Protein AF-A0A9D7PB59-F1 (afdb_monomer_lite)

pLDDT: mean 86.78, std 11.86, range [33.84, 97.38]

Secondary structure (DSSP, 8-state):
-EEEEEE-TTS-HHHHHHHHHHHHHT-TTEEEEEEEEE-SSSSPPEEEEEEEESS---HHHHHHHHTS--EEEE--STTHHHHHHHHTTT-SHHHHHTTPPPPPGGG-EEPPP----

Sequence (117 aa):
MFKFSIPLGSLNPAAALQQLRSNLDDIKTVADFVAVPHVRDAAEAHLQGALRCSTPLTLIEAGHRLGFDAEVKLLTGRGAFEAFANYLTHSDPVEQAKGKALYDRSGVHRLAPAHLG

Foldseek 3Di:
DKKKKFQQVPNDQVVLVVVQCVLQVPDQQWQKKKWFFDPPFPDGTIITIDTDTPDDDDQVVVCVSSVGDMDMDDQDDDCSRVVVLVCNQLPDVVSVVVVGDGHDPVRIDMDDGPPPD

Structure (mmCIF, N/CA/C/O backbone):
data_AF-A0A9D7PB59-F1
#
_entry.id   AF-A0A9D7PB59-F1
#
loop_
_atom_site.group_PDB
_atom_site.id
_atom_site.type_symbol
_atom_site.label_atom_id
_atom_site.label_alt_id
_atom_site.label_comp_id
_atom_site.label_asym_id
_atom_site.label_entity_id
_atom_site.label_seq_id
_atom_site.pdbx_PDB_ins_code
_atom_site.Cartn_x
_atom_site.Cartn_y
_atom_site.Cartn_z
_atom_site.occupancy
_atom_site.B_iso_or_equiv
_atom_site.auth_seq_id
_atom_site.auth_comp_id
_atom_site.auth_asym_id
_atom_site.auth_atom_id
_atom_site.pdbx_PDB_model_num
ATOM 1 N N . MET A 1 1 ? -11.053 -0.874 4.510 1.00 93.62 1 MET A N 1
ATOM 2 C CA . MET A 1 1 ? -9.842 -1.287 3.768 1.00 93.62 1 MET A CA 1
ATOM 3 C C . MET A 1 1 ? -9.376 -0.093 2.969 1.00 93.62 1 MET A C 1
ATOM 5 O O . MET A 1 1 ? -10.207 0.715 2.558 1.00 93.62 1 MET A O 1
ATOM 9 N N . PHE A 1 2 ? -8.075 0.015 2.765 1.00 96.62 2 PHE A N 1
ATOM 10 C CA . PHE A 1 2 ? -7.452 1.149 2.103 1.00 96.62 2 PHE A CA 1
ATOM 11 C C . PHE A 1 2 ? -6.500 0.646 1.032 1.00 96.62 2 PHE A C 1
ATOM 13 O O . PHE A 1 2 ? -5.918 -0.424 1.187 1.00 96.62 2 PHE A O 1
ATOM 20 N N . LYS A 1 3 ? -6.340 1.417 -0.035 1.00 97.25 3 LYS A N 1
ATOM 21 C CA . LYS A 1 3 ? -5.183 1.318 -0.922 1.00 97.25 3 LYS A CA 1
ATOM 22 C C . LYS A 1 3 ? -4.281 2.514 -0.662 1.00 97.25 3 LYS A C 1
ATOM 24 O O . LYS A 1 3 ? -4.789 3.584 -0.315 1.00 97.25 3 LYS A O 1
ATOM 29 N N . PHE A 1 4 ? -2.983 2.327 -0.828 1.00 97.19 4 PHE A N 1
ATOM 30 C CA . PHE A 1 4 ? -2.002 3.372 -0.605 1.00 97.19 4 PHE A CA 1
ATOM 31 C C . PHE A 1 4 ? -0.920 3.372 -1.680 1.00 97.19 4 PHE A C 1
ATOM 33 O O . PHE A 1 4 ? -0.599 2.315 -2.224 1.00 97.19 4 PHE A O 1
ATOM 40 N N . SER A 1 5 ? -0.360 4.557 -1.918 1.00 96.88 5 SER A N 1
ATOM 41 C CA . SER A 1 5 ? 0.850 4.781 -2.706 1.00 96.88 5 SER A CA 1
ATOM 42 C C . SER A 1 5 ? 1.839 5.593 -1.872 1.00 96.88 5 SER A C 1
ATOM 44 O O . SER A 1 5 ? 1.490 6.669 -1.384 1.00 96.88 5 SER A O 1
ATOM 46 N N . ILE A 1 6 ? 3.049 5.066 -1.683 1.00 96.19 6 ILE A N 1
ATOM 47 C CA . ILE A 1 6 ? 4.136 5.730 -0.952 1.00 96.19 6 ILE A CA 1
ATOM 48 C C . ILE A 1 6 ? 5.223 6.099 -1.964 1.00 96.19 6 ILE A C 1
ATOM 50 O O . ILE A 1 6 ? 5.878 5.184 -2.476 1.00 96.19 6 ILE A O 1
ATOM 54 N N . PRO A 1 7 ? 5.445 7.390 -2.262 1.00 95.75 7 PRO A N 1
ATOM 55 C CA . PRO A 1 7 ? 6.562 7.814 -3.098 1.00 95.75 7 PRO A CA 1
ATOM 56 C C . PRO A 1 7 ? 7.888 7.367 -2.475 1.00 95.75 7 PRO A C 1
ATOM 58 O O . PRO A 1 7 ? 8.136 7.602 -1.293 1.00 95.75 7 PRO A O 1
ATOM 61 N N . LEU A 1 8 ? 8.751 6.715 -3.256 1.00 94.12 8 LEU A N 1
ATOM 62 C CA . LEU A 1 8 ? 10.050 6.261 -2.752 1.00 94.12 8 LEU A CA 1
ATOM 63 C C . LEU A 1 8 ? 11.094 7.379 -2.772 1.00 94.12 8 LEU A C 1
ATOM 65 O O . LEU A 1 8 ? 11.964 7.412 -1.906 1.00 94.12 8 LEU A O 1
ATOM 69 N N . GLY A 1 9 ? 11.033 8.295 -3.742 1.00 90.00 9 GLY A N 1
ATOM 70 C CA . GLY A 1 9 ? 12.083 9.297 -3.932 1.00 90.00 9 GLY A CA 1
ATOM 71 C C . GLY A 1 9 ? 13.456 8.627 -4.078 1.00 90.00 9 GLY A C 1
ATOM 72 O O . GLY A 1 9 ? 13.674 7.849 -5.003 1.00 90.00 9 GLY A O 1
ATOM 73 N N . SER A 1 10 ? 14.374 8.902 -3.146 1.00 87.62 10 SER A N 1
ATOM 74 C CA . SER A 1 10 ? 15.706 8.279 -3.084 1.00 87.62 10 SER A CA 1
ATOM 75 C C . SER A 1 10 ? 15.781 7.016 -2.213 1.00 87.62 10 SER A C 1
ATOM 77 O O . SER A 1 10 ? 16.853 6.417 -2.097 1.00 87.62 10 SER A O 1
ATOM 79 N N . LEU A 1 11 ? 14.678 6.606 -1.577 1.00 90.19 11 LEU A N 1
ATOM 80 C CA . LEU A 1 11 ? 14.655 5.439 -0.700 1.00 90.19 11 LEU A CA 1
ATOM 81 C C . LEU A 1 11 ? 14.885 4.154 -1.490 1.00 90.19 11 LEU A C 1
ATOM 83 O O . LEU A 1 11 ? 14.297 3.919 -2.547 1.00 90.19 11 LEU A O 1
ATOM 87 N N . ASN A 1 12 ? 15.701 3.267 -0.920 1.00 92.75 12 ASN A N 1
ATOM 88 C CA . ASN A 1 12 ? 15.841 1.923 -1.453 1.00 92.75 12 ASN A CA 1
ATOM 89 C C . ASN A 1 12 ? 14.493 1.173 -1.325 1.00 92.75 12 ASN A C 1
ATOM 91 O O . ASN A 1 12 ? 13.958 1.096 -0.214 1.00 92.75 12 ASN A O 1
ATOM 95 N N . PRO A 1 13 ? 13.965 0.571 -2.409 1.00 92.19 13 PRO A N 1
ATOM 96 C CA . PRO A 1 13 ? 12.650 -0.070 -2.391 1.00 92.19 13 PRO A CA 1
ATOM 97 C C . PRO A 1 13 ? 12.505 -1.187 -1.348 1.00 92.19 13 PRO A C 1
ATOM 99 O O . PRO A 1 13 ? 11.471 -1.292 -0.692 1.00 92.19 13 PRO A O 1
ATOM 102 N N . ALA A 1 14 ? 13.545 -2.006 -1.164 1.00 90.69 14 ALA A N 1
ATOM 103 C CA . ALA A 1 14 ? 13.529 -3.096 -0.193 1.00 90.69 14 ALA A CA 1
ATOM 104 C C . ALA A 1 14 ? 13.568 -2.566 1.248 1.00 90.69 14 ALA A C 1
ATOM 106 O O . ALA A 1 14 ? 12.851 -3.075 2.107 1.00 90.69 14 ALA A O 1
ATOM 107 N N . ALA A 1 15 ? 14.349 -1.511 1.501 1.00 92.19 15 ALA A N 1
ATOM 108 C CA . ALA A 1 15 ? 14.407 -0.869 2.812 1.00 92.19 15 ALA A CA 1
ATOM 109 C C . ALA A 1 15 ? 13.071 -0.207 3.185 1.00 92.19 15 ALA A C 1
ATOM 111 O O . ALA A 1 15 ? 12.578 -0.407 4.293 1.00 92.19 15 ALA A O 1
ATOM 112 N N . ALA A 1 16 ? 12.447 0.517 2.249 1.00 93.25 16 ALA A N 1
ATOM 113 C CA . ALA A 1 16 ? 11.141 1.139 2.467 1.00 93.25 16 ALA A CA 1
ATOM 114 C C . ALA A 1 16 ? 10.060 0.093 2.774 1.00 93.25 16 ALA A C 1
ATOM 116 O O . ALA A 1 16 ? 9.258 0.260 3.689 1.00 93.25 16 ALA A O 1
ATOM 117 N N . LEU A 1 17 ? 10.074 -1.027 2.051 1.00 92.44 17 LEU A N 1
ATOM 118 C CA . LEU A 1 17 ? 9.160 -2.137 2.281 1.00 92.44 17 LEU A CA 1
ATOM 119 C C . LEU A 1 17 ? 9.399 -2.826 3.635 1.00 92.44 17 LEU A C 1
ATOM 121 O O . LEU A 1 17 ? 8.442 -3.169 4.331 1.00 92.44 17 LEU A O 1
ATOM 125 N N . GLN A 1 18 ? 10.660 -3.013 4.030 1.00 91.12 18 GLN A N 1
ATOM 126 C CA . GLN A 1 18 ? 11.007 -3.560 5.341 1.00 91.12 18 GLN A CA 1
ATOM 127 C C . GLN A 1 18 ? 10.553 -2.631 6.473 1.00 91.12 18 GLN A C 1
ATOM 129 O O . GLN A 1 18 ? 9.991 -3.103 7.461 1.00 91.12 18 GLN A O 1
ATOM 134 N N . GLN A 1 19 ? 10.742 -1.322 6.317 1.00 92.50 19 GLN A N 1
ATOM 135 C CA . GLN A 1 19 ? 10.264 -0.325 7.268 1.00 92.50 19 GLN A CA 1
ATOM 136 C C . GLN A 1 19 ? 8.733 -0.309 7.340 1.00 92.50 19 GLN A C 1
ATOM 138 O O . GLN A 1 19 ? 8.189 -0.334 8.439 1.00 92.50 19 GLN A O 1
ATOM 143 N N . LEU A 1 20 ? 8.032 -0.354 6.201 1.00 93.19 20 LEU A N 1
ATOM 144 C CA . LEU A 1 20 ? 6.572 -0.473 6.171 1.00 93.19 20 LEU A CA 1
ATOM 145 C C . LEU A 1 20 ? 6.102 -1.707 6.945 1.00 93.19 20 LEU A C 1
ATOM 147 O O . LEU A 1 20 ? 5.194 -1.612 7.765 1.00 93.19 20 LEU A O 1
ATOM 151 N N . ARG A 1 21 ? 6.745 -2.858 6.726 1.00 90.88 21 ARG A N 1
ATOM 152 C CA . ARG A 1 21 ? 6.431 -4.075 7.475 1.00 90.88 21 ARG A CA 1
ATOM 153 C C . ARG A 1 21 ? 6.633 -3.874 8.975 1.00 90.88 21 ARG A C 1
ATOM 155 O O . ARG A 1 21 ? 5.732 -4.197 9.736 1.00 90.88 21 ARG A O 1
ATOM 162 N N . SER A 1 22 ? 7.773 -3.317 9.378 1.00 89.44 22 SER A N 1
ATOM 163 C CA . SER A 1 22 ? 8.078 -3.052 10.788 1.00 89.44 22 SER A CA 1
ATOM 164 C C . SER A 1 22 ? 7.078 -2.092 11.432 1.00 89.44 22 SER A C 1
ATOM 166 O O . SER A 1 22 ? 6.704 -2.299 12.580 1.00 89.44 22 SER A O 1
ATOM 168 N N . ASN A 1 23 ? 6.624 -1.066 10.708 1.00 90.25 23 ASN A N 1
ATOM 169 C CA . ASN A 1 23 ? 5.629 -0.120 11.210 1.00 90.25 23 ASN A CA 1
ATOM 170 C C . ASN A 1 23 ? 4.287 -0.811 11.482 1.00 90.25 23 ASN A C 1
ATOM 172 O O . ASN A 1 23 ? 3.586 -0.428 12.413 1.00 90.25 23 ASN A O 1
ATOM 176 N N . LEU A 1 24 ? 3.928 -1.812 10.672 1.00 89.69 24 LEU A N 1
ATOM 177 C CA . LEU A 1 24 ? 2.627 -2.478 10.717 1.00 89.69 24 LEU A CA 1
ATOM 178 C C . LEU A 1 24 ? 2.582 -3.718 11.626 1.00 89.69 24 LEU A C 1
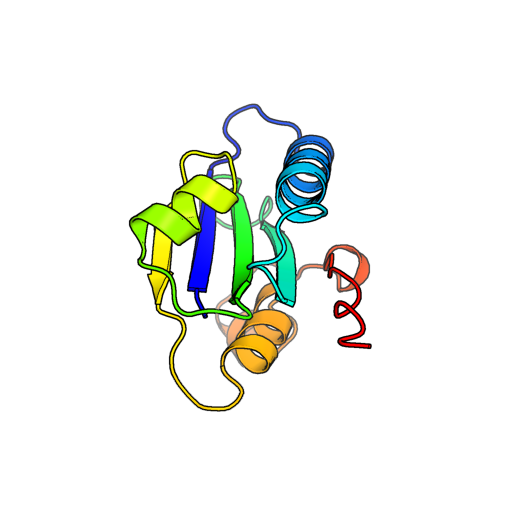ATOM 180 O O . LEU A 1 24 ? 1.488 -4.067 12.064 1.00 89.69 24 LEU A O 1
ATOM 184 N N . ASP A 1 25 ? 3.721 -4.354 11.925 1.00 80.19 25 ASP A N 1
ATOM 185 C CA . ASP A 1 25 ? 3.802 -5.651 12.631 1.00 80.19 25 ASP A CA 1
ATOM 186 C C . ASP A 1 25 ? 3.171 -5.612 14.039 1.00 80.19 25 ASP A C 1
ATOM 188 O O . ASP A 1 25 ? 2.451 -6.529 14.429 1.00 80.19 25 ASP A O 1
ATOM 192 N N . ASP A 1 26 ? 3.344 -4.503 14.768 1.00 74.06 26 ASP A N 1
ATOM 193 C CA . ASP A 1 26 ? 2.833 -4.340 16.140 1.00 74.06 26 ASP A CA 1
ATOM 194 C C . ASP A 1 26 ? 1.469 -3.628 16.218 1.00 74.06 26 ASP A C 1
ATOM 196 O O . ASP A 1 26 ? 0.898 -3.414 17.299 1.00 74.06 26 ASP A O 1
ATOM 200 N N . ILE A 1 27 ? 0.899 -3.233 15.076 1.00 79.44 27 ILE A N 1
ATOM 201 C CA . ILE A 1 27 ? -0.357 -2.486 15.054 1.00 79.44 27 ILE A CA 1
ATOM 202 C C . ILE A 1 27 ? -1.545 -3.452 15.087 1.00 79.44 27 ILE A C 1
ATOM 204 O O . ILE A 1 27 ? -2.031 -3.916 14.060 1.00 79.44 27 ILE A O 1
ATOM 208 N N . LYS A 1 28 ? -2.129 -3.636 16.277 1.00 77.06 28 LYS A N 1
ATOM 209 C CA . LYS A 1 28 ? -3.330 -4.477 16.496 1.00 77.06 28 LYS A CA 1
ATOM 210 C C . LYS A 1 28 ? -4.542 -4.126 15.617 1.00 77.06 28 LYS A C 1
ATOM 212 O O . LYS A 1 28 ? -5.433 -4.953 15.426 1.00 77.06 28 LYS A O 1
ATOM 217 N N . THR A 1 29 ? -4.612 -2.893 15.107 1.00 82.44 29 THR A N 1
ATOM 218 C CA . THR A 1 29 ? -5.704 -2.438 14.230 1.00 82.44 29 THR A CA 1
ATOM 219 C C . THR A 1 29 ? -5.521 -2.859 12.771 1.00 82.44 29 THR A C 1
ATOM 221 O O . THR A 1 29 ? -6.437 -2.676 11.973 1.00 82.44 29 THR A O 1
ATOM 224 N N . VAL A 1 30 ? -4.357 -3.392 12.393 1.00 86.00 30 VAL A N 1
ATOM 225 C CA . VAL A 1 30 ? -4.055 -3.881 11.045 1.00 86.00 30 VAL A CA 1
ATOM 226 C C . VAL A 1 30 ? -4.196 -5.397 11.05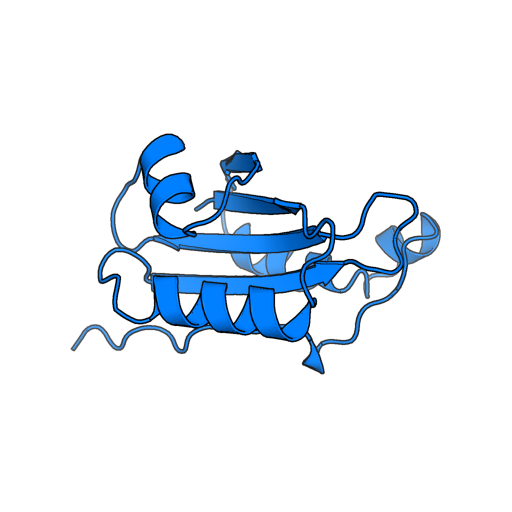5 1.00 86.00 30 VAL A C 1
ATOM 228 O O . VAL A 1 30 ? -3.492 -6.096 11.768 1.00 86.00 30 VAL A O 1
ATOM 231 N N . ALA A 1 31 ? -5.152 -5.904 10.284 1.00 87.19 31 ALA A N 1
ATOM 232 C CA . ALA A 1 31 ? -5.393 -7.338 10.166 1.00 87.19 31 ALA A CA 1
ATOM 233 C C . ALA A 1 31 ? -4.512 -7.978 9.087 1.00 87.19 31 ALA A C 1
ATOM 235 O O . ALA A 1 31 ? -4.184 -9.157 9.181 1.00 87.19 31 ALA A O 1
ATOM 236 N N . ASP A 1 32 ? -4.209 -7.221 8.031 1.00 89.75 32 ASP A N 1
ATOM 237 C CA . ASP A 1 32 ? -3.475 -7.695 6.865 1.00 89.75 32 ASP A CA 1
ATOM 238 C C . ASP A 1 32 ? -2.976 -6.492 6.046 1.00 89.75 32 ASP A C 1
ATOM 240 O O . ASP A 1 32 ? -3.625 -5.440 6.009 1.00 89.75 32 ASP A O 1
ATOM 244 N N . PHE A 1 33 ? -1.856 -6.639 5.347 1.00 92.75 33 PHE A N 1
ATOM 245 C CA . PHE A 1 33 ? -1.433 -5.684 4.325 1.00 92.75 33 PHE A CA 1
ATOM 246 C C . PHE A 1 33 ? -0.775 -6.415 3.171 1.00 92.75 33 PHE A C 1
ATOM 248 O O . PHE A 1 33 ? -0.275 -7.520 3.334 1.00 92.75 33 PHE A O 1
ATOM 255 N N . VAL A 1 34 ? -0.762 -5.778 2.009 1.00 93.19 34 VAL A N 1
ATOM 256 C CA . VAL A 1 34 ? 0.005 -6.225 0.855 1.00 93.19 34 VAL A CA 1
ATOM 257 C C . VAL A 1 34 ? 0.705 -5.034 0.218 1.00 93.19 34 VAL A C 1
ATOM 259 O O . VAL A 1 34 ? 0.101 -3.968 0.113 1.00 93.19 34 VAL A O 1
ATOM 262 N N . ALA A 1 35 ? 1.959 -5.189 -0.196 1.00 94.50 35 ALA A N 1
ATOM 263 C CA . ALA A 1 35 ? 2.690 -4.147 -0.912 1.00 94.50 35 ALA A CA 1
ATOM 264 C C . ALA A 1 35 ? 3.656 -4.737 -1.944 1.00 94.50 35 ALA A C 1
ATOM 266 O O . ALA A 1 35 ? 4.221 -5.810 -1.719 1.00 94.50 35 ALA A O 1
ATOM 267 N N . VAL A 1 36 ? 3.841 -4.007 -3.046 1.00 93.88 36 VAL A N 1
ATOM 268 C CA . VAL A 1 36 ? 4.806 -4.289 -4.115 1.00 93.88 36 VAL A CA 1
ATOM 269 C C . VAL A 1 36 ? 5.551 -2.993 -4.456 1.00 93.88 36 VAL A C 1
ATOM 271 O O . VAL A 1 36 ? 4.913 -1.946 -4.602 1.00 93.88 36 VAL A O 1
ATOM 274 N N . PRO A 1 37 ? 6.884 -3.022 -4.614 1.00 93.31 37 PRO A N 1
ATOM 275 C CA . PRO A 1 37 ? 7.615 -1.883 -5.150 1.00 93.31 37 PRO A CA 1
ATOM 276 C C . PRO A 1 37 ? 7.414 -1.728 -6.661 1.00 93.31 37 PRO A C 1
ATOM 278 O O . PRO A 1 37 ? 7.868 -2.553 -7.457 1.00 93.31 37 PRO A O 1
ATOM 281 N N . HIS A 1 38 ? 6.766 -0.637 -7.057 1.00 92.50 38 HIS A N 1
ATOM 282 C CA . HIS A 1 38 ? 6.554 -0.239 -8.442 1.00 92.50 38 HIS A CA 1
ATOM 283 C C . HIS A 1 38 ? 7.664 0.719 -8.873 1.00 92.50 38 HIS A C 1
ATOM 285 O O . HIS A 1 38 ? 7.620 1.917 -8.609 1.00 92.50 38 HIS A O 1
ATOM 291 N N . VAL A 1 39 ? 8.697 0.170 -9.512 1.00 90.69 39 VAL A N 1
ATOM 292 C CA . VAL A 1 39 ? 9.913 0.905 -9.919 1.00 90.69 39 VAL A CA 1
ATOM 293 C C . VAL A 1 39 ? 10.176 0.859 -11.427 1.00 90.69 39 VAL A C 1
ATOM 295 O O . VAL A 1 39 ? 11.196 1.354 -11.893 1.00 90.69 39 VAL A O 1
ATOM 298 N N . ARG A 1 40 ? 9.285 0.216 -12.190 1.00 85.44 40 ARG A N 1
ATOM 299 C CA . ARG A 1 40 ? 9.379 0.041 -13.652 1.00 85.44 40 ARG A CA 1
ATOM 300 C C . ARG A 1 40 ? 8.193 0.646 -14.401 1.00 85.44 40 ARG A C 1
ATOM 302 O O . ARG A 1 40 ? 8.091 0.481 -15.613 1.00 85.44 40 ARG A O 1
ATOM 309 N N . ASP A 1 41 ? 7.287 1.297 -13.683 1.00 81.81 41 ASP A N 1
ATOM 310 C CA . ASP A 1 41 ? 6.166 2.004 -14.288 1.00 81.81 41 ASP A CA 1
ATOM 311 C C . ASP A 1 41 ? 6.675 3.297 -14.945 1.00 81.81 41 ASP A C 1
ATOM 313 O O . ASP A 1 41 ? 7.769 3.771 -14.649 1.00 81.81 41 ASP A O 1
ATOM 317 N N . ALA A 1 42 ? 5.875 3.896 -15.831 1.00 79.12 42 ALA A N 1
ATOM 318 C CA . ALA A 1 42 ? 6.178 5.230 -16.364 1.00 79.12 42 ALA A CA 1
ATOM 319 C C . ALA A 1 42 ? 6.075 6.335 -15.291 1.00 79.12 42 ALA A C 1
ATOM 321 O O . ALA A 1 42 ? 6.551 7.448 -15.498 1.00 79.12 42 ALA A O 1
ATOM 322 N N . ALA A 1 43 ? 5.414 6.035 -14.170 1.00 82.88 43 ALA A N 1
ATOM 323 C CA . ALA A 1 43 ? 5.319 6.908 -13.010 1.00 82.88 43 ALA A CA 1
ATOM 324 C C . ALA A 1 43 ? 6.592 6.846 -12.150 1.00 82.88 43 ALA A C 1
ATOM 326 O O . ALA A 1 43 ? 7.390 5.917 -12.262 1.00 82.88 43 ALA A O 1
ATOM 327 N N . GLU A 1 44 ? 6.748 7.816 -11.248 1.00 90.00 44 GLU A N 1
ATOM 328 C CA . GLU A 1 44 ? 7.825 7.803 -10.255 1.00 90.00 44 GLU A CA 1
ATOM 329 C C . GLU A 1 44 ? 7.795 6.533 -9.393 1.00 90.00 44 GLU A C 1
ATOM 331 O O . GLU A 1 44 ? 6.736 5.952 -9.136 1.00 90.00 44 GLU A O 1
ATOM 336 N N . ALA A 1 45 ? 8.973 6.108 -8.931 1.00 93.38 45 ALA A N 1
ATOM 337 C CA . ALA A 1 45 ? 9.119 4.921 -8.101 1.00 93.38 45 ALA A CA 1
ATOM 338 C C . ALA A 1 45 ? 8.311 5.050 -6.796 1.00 93.38 45 ALA A C 1
ATOM 340 O O . ALA A 1 45 ? 8.459 6.026 -6.057 1.00 93.38 45 ALA A O 1
ATOM 341 N N . HIS A 1 46 ? 7.482 4.051 -6.492 1.00 95.44 46 HIS A N 1
ATOM 342 C CA . HIS A 1 46 ? 6.614 4.047 -5.311 1.00 95.44 46 HIS A CA 1
ATOM 343 C C . HIS A 1 46 ? 6.386 2.630 -4.766 1.00 95.44 46 HIS A C 1
ATOM 345 O O . HIS A 1 46 ? 6.546 1.639 -5.478 1.00 95.44 46 HIS A O 1
ATOM 351 N N . LEU A 1 47 ? 5.991 2.512 -3.496 1.00 95.12 47 LEU A N 1
ATOM 352 C CA . LEU A 1 47 ? 5.348 1.295 -2.995 1.00 95.12 47 LEU A CA 1
ATOM 353 C C . LEU A 1 47 ? 3.850 1.411 -3.235 1.00 95.12 47 LEU A C 1
ATOM 355 O O . LEU A 1 47 ? 3.216 2.337 -2.728 1.00 95.12 47 LEU A O 1
ATOM 359 N N . GLN A 1 48 ? 3.289 0.445 -3.952 1.00 96.31 48 GLN A N 1
ATOM 360 C CA . GLN A 1 48 ? 1.851 0.332 -4.131 1.00 96.31 48 GLN A CA 1
ATOM 361 C C . GLN A 1 48 ? 1.322 -0.802 -3.263 1.00 96.31 48 GLN A C 1
ATOM 363 O O . GLN A 1 48 ? 1.877 -1.904 -3.254 1.00 96.31 48 GLN A O 1
ATOM 368 N N . GLY A 1 49 ? 0.232 -0.556 -2.541 1.00 95.88 49 GLY A N 1
ATOM 369 C CA . GLY A 1 49 ? -0.289 -1.569 -1.636 1.00 95.88 49 GLY A CA 1
ATOM 370 C C . GLY A 1 49 ? -1.705 -1.343 -1.141 1.00 95.88 49 GLY A C 1
ATOM 371 O O . GLY A 1 49 ? -2.395 -0.388 -1.506 1.00 95.88 49 GLY A O 1
ATOM 372 N N . ALA A 1 50 ? -2.155 -2.277 -0.312 1.00 96.12 50 ALA A N 1
ATOM 373 C CA . ALA A 1 50 ? -3.431 -2.207 0.374 1.00 96.12 50 ALA A CA 1
ATOM 374 C C . ALA A 1 50 ? -3.305 -2.619 1.838 1.00 96.12 50 ALA A C 1
ATOM 376 O O . ALA A 1 50 ? -2.519 -3.491 2.198 1.00 96.12 50 ALA A O 1
ATOM 377 N N . LEU A 1 51 ? -4.132 -1.991 2.669 1.00 94.00 51 LEU A N 1
ATOM 378 C CA . LEU A 1 51 ? -4.219 -2.190 4.108 1.00 94.00 51 LEU A CA 1
ATOM 379 C C . LEU A 1 51 ? -5.634 -2.651 4.477 1.00 94.00 51 LEU A C 1
ATOM 381 O O . LEU A 1 51 ? -6.637 -1.991 4.163 1.00 94.00 51 LEU A O 1
ATOM 385 N N . ARG A 1 52 ? -5.733 -3.781 5.171 1.00 92.62 52 ARG A N 1
ATOM 386 C CA . ARG A 1 52 ? -6.969 -4.271 5.780 1.00 92.62 52 ARG A CA 1
ATOM 387 C C . ARG A 1 52 ? -6.865 -4.097 7.286 1.00 92.62 52 ARG A C 1
ATOM 389 O O . ARG A 1 52 ? -5.953 -4.608 7.924 1.00 92.62 52 ARG A O 1
ATOM 396 N N . CYS A 1 53 ? -7.841 -3.405 7.849 1.00 90.50 53 CYS A N 1
ATOM 397 C CA . CYS A 1 53 ? -7.886 -3.117 9.275 1.00 90.50 53 CYS A CA 1
ATOM 398 C C . CYS A 1 53 ? -8.894 -4.034 9.973 1.00 90.50 53 CYS A C 1
ATOM 400 O O . CYS A 1 53 ? -9.939 -4.339 9.394 1.00 90.50 53 CYS A O 1
ATOM 402 N N . SER A 1 54 ? -8.580 -4.456 11.198 1.00 88.31 54 SER A N 1
ATOM 403 C CA . SER A 1 54 ? -9.485 -5.209 12.081 1.00 88.31 54 SER A CA 1
ATOM 404 C C . SER A 1 54 ? -10.568 -4.310 12.683 1.00 88.31 54 SER A C 1
ATOM 406 O O . SER A 1 54 ? -11.671 -4.770 12.967 1.00 88.31 54 SER A O 1
ATOM 408 N N . THR A 1 55 ? -10.281 -3.014 12.814 1.00 87.38 55 THR A N 1
ATOM 409 C CA . THR A 1 55 ? -11.218 -1.986 13.275 1.00 87.38 55 THR A CA 1
ATOM 410 C C . THR A 1 55 ? -11.394 -0.893 12.218 1.00 87.38 55 THR A C 1
ATOM 412 O O . THR A 1 55 ? -10.490 -0.670 11.403 1.00 87.38 55 THR A O 1
ATOM 415 N N . PRO A 1 56 ? -12.533 -0.177 12.205 1.00 88.50 56 PRO A N 1
ATOM 416 C CA . PRO A 1 56 ? -12.689 1.006 11.366 1.00 88.50 56 PRO A CA 1
ATOM 417 C C . PRO A 1 56 ? -11.611 2.048 11.684 1.00 88.50 56 PRO A C 1
ATOM 419 O O . PRO A 1 56 ? -11.326 2.297 12.851 1.00 88.50 56 PRO A O 1
ATOM 422 N N . LEU A 1 57 ? -11.036 2.645 10.641 1.00 92.38 57 LEU A N 1
ATOM 423 C CA . LEU A 1 57 ? -10.120 3.783 10.720 1.00 92.38 57 LEU A CA 1
ATOM 424 C C . LEU A 1 57 ? -10.605 4.867 9.751 1.00 92.38 57 LEU A C 1
ATOM 426 O O . LEU A 1 57 ? -11.280 4.578 8.758 1.00 92.38 57 LEU A O 1
ATOM 430 N N . THR A 1 58 ? -10.224 6.107 10.008 1.00 94.50 58 THR A N 1
ATOM 431 C CA . THR A 1 58 ? -10.261 7.202 9.036 1.00 94.50 58 THR A CA 1
ATOM 432 C C . THR A 1 58 ? -9.096 7.089 8.044 1.00 94.50 58 THR A C 1
ATOM 434 O O . THR A 1 58 ? -8.140 6.341 8.259 1.00 94.50 58 THR A O 1
ATOM 437 N N . LEU A 1 59 ? -9.153 7.851 6.945 1.00 94.75 59 LEU A N 1
ATOM 438 C CA . LEU A 1 59 ? -8.052 7.922 5.971 1.00 94.75 59 LEU A CA 1
ATOM 439 C C . LEU A 1 59 ? -6.750 8.427 6.605 1.00 94.75 59 LEU A C 1
ATOM 441 O O . LEU A 1 59 ? -5.685 7.886 6.323 1.00 94.75 59 LEU A O 1
ATOM 445 N N . ILE A 1 60 ? -6.855 9.428 7.482 1.00 93.88 60 ILE A N 1
ATOM 446 C CA . ILE A 1 60 ? -5.711 10.028 8.177 1.00 93.88 60 ILE A CA 1
ATOM 447 C C . ILE A 1 60 ? -5.064 8.997 9.105 1.00 93.88 60 ILE A C 1
ATOM 449 O O . ILE A 1 60 ? -3.857 8.787 9.047 1.00 93.88 60 ILE A O 1
ATOM 453 N N . GLU A 1 61 ? -5.861 8.294 9.914 1.00 94.50 61 GLU A N 1
ATOM 454 C CA . GLU A 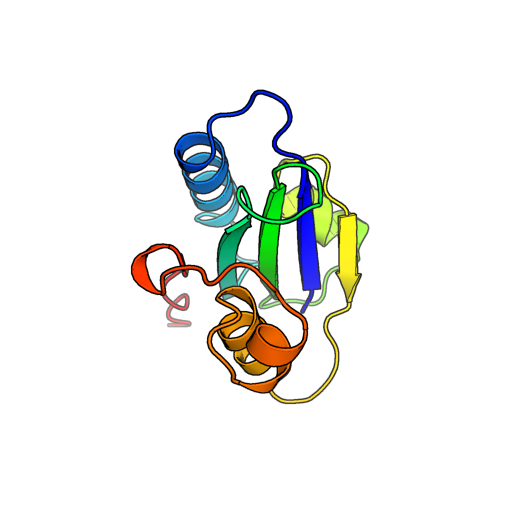1 61 ? -5.342 7.250 10.803 1.00 94.50 61 GLU A CA 1
ATOM 455 C C . GLU A 1 61 ? -4.685 6.111 10.026 1.00 94.50 61 GLU A C 1
ATOM 457 O O . GLU A 1 61 ? -3.624 5.635 10.428 1.00 94.50 61 GLU A O 1
ATOM 462 N N . ALA A 1 62 ? -5.287 5.688 8.910 1.00 93.50 62 ALA A N 1
ATOM 463 C CA . ALA A 1 62 ? -4.702 4.678 8.038 1.00 93.50 62 ALA A CA 1
ATOM 464 C C . ALA A 1 62 ? -3.351 5.136 7.466 1.00 93.50 62 ALA A C 1
ATOM 466 O O . ALA A 1 62 ? -2.405 4.355 7.495 1.00 93.50 62 ALA A O 1
ATOM 467 N N . GLY A 1 63 ? -3.237 6.393 7.020 1.00 93.88 63 GLY A N 1
ATOM 468 C CA . GLY A 1 63 ? -1.972 6.981 6.565 1.00 93.88 63 GLY A CA 1
ATOM 469 C C . GLY A 1 63 ? -0.914 7.024 7.663 1.00 93.88 63 GLY A C 1
ATOM 470 O O . GLY A 1 63 ? 0.196 6.537 7.465 1.00 93.88 63 GLY A O 1
ATOM 471 N N . HIS A 1 64 ? -1.276 7.485 8.863 1.00 92.88 64 HIS A N 1
ATOM 472 C CA . HIS A 1 64 ? -0.363 7.498 10.008 1.00 92.88 64 HIS A CA 1
ATOM 473 C C . HIS A 1 64 ? 0.177 6.102 10.353 1.00 92.88 64 HIS A C 1
ATOM 475 O O . HIS A 1 64 ? 1.336 5.987 10.745 1.00 92.88 64 HIS A O 1
ATOM 481 N N . ARG A 1 65 ? -0.617 5.031 10.183 1.00 91.38 65 ARG A N 1
ATOM 482 C CA . ARG A 1 65 ? -0.142 3.654 10.426 1.00 91.38 65 ARG A CA 1
ATOM 483 C C . ARG A 1 65 ? 0.955 3.215 9.460 1.00 91.38 65 ARG A C 1
ATOM 485 O O . ARG A 1 65 ? 1.765 2.378 9.836 1.00 91.38 65 ARG A O 1
ATOM 492 N N . LEU A 1 66 ? 0.990 3.756 8.242 1.00 93.38 66 LEU A N 1
ATOM 493 C CA . LEU A 1 66 ? 2.024 3.408 7.265 1.00 93.38 66 LEU A CA 1
ATOM 494 C C . LEU A 1 66 ? 3.399 3.932 7.705 1.00 93.38 66 LEU A C 1
ATOM 496 O O . LEU A 1 66 ? 4.409 3.309 7.390 1.00 93.38 66 LEU A O 1
ATOM 500 N N . GLY A 1 67 ? 3.442 5.042 8.454 1.00 92.06 67 GLY A N 1
ATOM 501 C CA . GLY A 1 67 ? 4.684 5.695 8.884 1.00 92.06 67 GLY A CA 1
ATOM 502 C C . GLY A 1 67 ? 5.446 6.384 7.745 1.00 92.06 67 GLY A C 1
ATOM 503 O O . GLY A 1 67 ? 6.644 6.625 7.866 1.00 92.06 67 GLY A O 1
ATOM 504 N N . PHE A 1 68 ? 4.746 6.690 6.651 1.00 92.44 68 PHE A N 1
ATOM 505 C CA . PHE A 1 68 ? 5.238 7.427 5.490 1.00 92.44 68 PHE A CA 1
ATOM 506 C C . PHE A 1 68 ? 4.249 8.529 5.121 1.00 92.44 68 PHE A C 1
ATOM 508 O O . 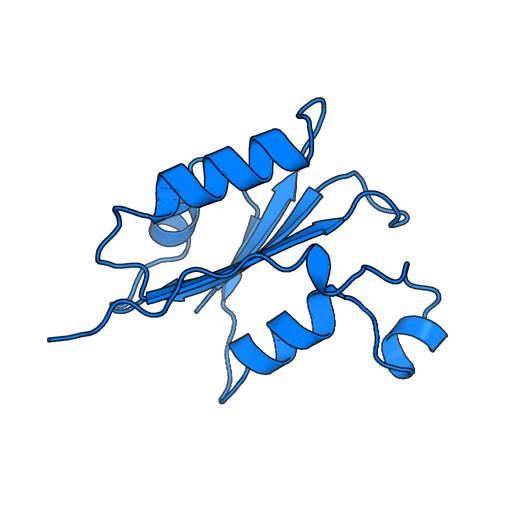PHE A 1 68 ? 3.061 8.427 5.436 1.00 92.44 68 PHE A O 1
ATOM 515 N N . ASP A 1 69 ? 4.730 9.537 4.396 1.00 92.94 69 ASP A N 1
ATOM 516 C CA . ASP A 1 69 ? 3.834 10.380 3.613 1.00 92.94 69 ASP A CA 1
ATOM 517 C C . ASP A 1 69 ? 3.302 9.550 2.437 1.00 92.94 69 ASP A C 1
ATOM 519 O O . ASP A 1 69 ? 4.070 9.012 1.635 1.00 92.94 69 ASP A O 1
ATOM 523 N N . ALA A 1 70 ? 1.990 9.348 2.410 1.00 94.75 70 ALA A N 1
ATOM 524 C CA . ALA A 1 70 ? 1.349 8.386 1.533 1.00 94.75 70 ALA A CA 1
ATOM 525 C C . ALA A 1 70 ? 0.009 8.919 1.045 1.00 94.75 70 ALA A C 1
ATOM 527 O O . ALA A 1 70 ? -0.812 9.419 1.819 1.00 94.75 70 ALA A O 1
ATOM 528 N N . GLU A 1 71 ? -0.272 8.704 -0.234 1.00 96.88 71 GLU A N 1
ATOM 529 C CA . GLU A 1 71 ? -1.626 8.862 -0.734 1.00 96.88 71 GLU A CA 1
ATOM 530 C C . GLU A 1 71 ? -2.454 7.658 -0.281 1.00 96.88 71 GLU A C 1
ATOM 532 O O . GLU A 1 71 ? -2.145 6.525 -0.644 1.00 96.88 71 GLU A O 1
ATOM 537 N N . VAL A 1 72 ? -3.528 7.888 0.478 1.00 97.31 72 VAL A N 1
ATOM 538 C CA . VAL A 1 72 ? -4.417 6.825 0.967 1.00 97.31 72 VAL A CA 1
ATOM 539 C C . VAL A 1 72 ? -5.833 7.037 0.451 1.00 97.31 72 VAL A C 1
ATOM 541 O O . VAL A 1 72 ? -6.409 8.119 0.561 1.00 97.31 72 VAL A O 1
ATOM 544 N N . LYS A 1 73 ? -6.432 5.975 -0.093 1.00 97.38 73 LYS A N 1
ATOM 545 C CA . LYS A 1 73 ? -7.808 5.968 -0.607 1.00 97.38 73 LYS A CA 1
ATOM 546 C C . LYS A 1 73 ? -8.587 4.785 -0.053 1.00 97.38 73 LYS A C 1
ATOM 548 O O . LYS A 1 73 ? -8.025 3.722 0.211 1.00 97.38 73 LYS A O 1
ATOM 553 N N . LEU A 1 74 ? -9.904 4.943 0.071 1.00 96.56 74 LEU A N 1
ATOM 554 C CA . LEU A 1 74 ? -10.778 3.825 0.420 1.00 96.56 74 LEU A CA 1
ATOM 555 C C . LEU A 1 74 ? -10.725 2.753 -0.672 1.00 96.56 74 LEU A C 1
ATOM 557 O O . LEU A 1 74 ? -10.821 3.045 -1.864 1.00 96.56 74 LEU A O 1
ATOM 561 N N . LEU A 1 75 ? -10.603 1.504 -0.236 1.00 94.88 75 LEU A N 1
ATOM 562 C CA . LEU A 1 75 ? -10.753 0.327 -1.077 1.00 94.88 75 LEU A CA 1
ATOM 563 C C . LEU A 1 75 ? -12.079 -0.339 -0.705 1.00 94.88 75 LEU A C 1
ATOM 565 O O . LEU A 1 75 ? -12.215 -0.915 0.378 1.00 94.88 75 LEU A O 1
ATOM 569 N N . THR A 1 76 ? -13.076 -0.186 -1.572 1.00 91.94 76 THR A N 1
ATOM 570 C CA . THR A 1 76 ? -14.471 -0.560 -1.313 1.00 91.94 76 THR A CA 1
ATOM 571 C C . THR A 1 76 ? 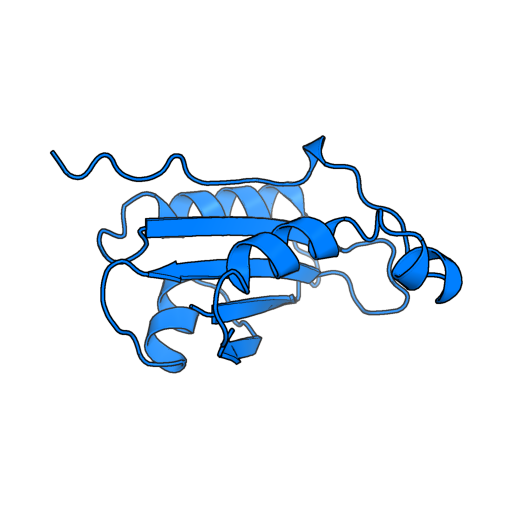-14.901 -1.753 -2.158 1.00 91.94 76 THR A C 1
ATOM 573 O O . THR A 1 76 ? -14.336 -2.020 -3.214 1.00 91.94 76 THR A O 1
ATOM 576 N N . GLY A 1 77 ? -15.926 -2.467 -1.689 1.00 92.19 77 GLY A N 1
ATOM 577 C CA . GLY A 1 77 ? -16.473 -3.643 -2.363 1.00 92.19 77 GLY A CA 1
ATOM 578 C C . GLY A 1 77 ? -16.053 -4.965 -1.720 1.00 92.19 77 GLY A C 1
ATOM 579 O O . GLY A 1 77 ? -15.043 -5.071 -1.018 1.00 92.19 77 GLY A O 1
ATOM 580 N N . ARG A 1 78 ? -16.870 -5.997 -1.944 1.00 89.88 78 ARG A N 1
ATOM 581 C CA . ARG A 1 78 ? -16.596 -7.357 -1.469 1.00 89.88 78 ARG A CA 1
ATOM 582 C C . ARG A 1 78 ? -15.413 -7.937 -2.251 1.00 89.88 78 ARG A C 1
ATOM 584 O O . ARG A 1 78 ? -15.412 -7.878 -3.473 1.00 89.88 78 ARG A O 1
ATOM 591 N N . GLY A 1 79 ? -14.417 -8.480 -1.548 1.00 90.56 79 GLY A N 1
ATOM 592 C CA . GLY A 1 79 ? -13.210 -9.049 -2.168 1.00 90.56 79 GLY A CA 1
ATOM 593 C C . GLY A 1 79 ? -12.260 -8.018 -2.793 1.00 90.56 79 GLY A C 1
ATOM 594 O O . GLY A 1 79 ? -11.338 -8.392 -3.511 1.00 90.56 79 GLY A O 1
ATOM 595 N N . ALA A 1 80 ? -12.468 -6.720 -2.541 1.00 92.81 80 ALA A N 1
ATOM 596 C CA . ALA A 1 80 ? -11.688 -5.659 -3.176 1.00 92.81 80 ALA A CA 1
ATOM 597 C C . ALA A 1 80 ? -10.197 -5.703 -2.816 1.00 92.81 80 ALA A C 1
ATOM 599 O O . ALA A 1 80 ? -9.360 -5.356 -3.640 1.00 92.81 80 ALA A O 1
ATOM 600 N N . PHE A 1 81 ? -9.857 -6.151 -1.607 1.00 92.06 81 PHE A N 1
ATOM 601 C CA . PHE A 1 81 ? -8.467 -6.315 -1.186 1.00 92.06 81 PHE A CA 1
ATOM 602 C C . PHE A 1 81 ? -7.777 -7.445 -1.947 1.00 92.06 81 PHE A C 1
ATOM 604 O O . PHE A 1 81 ? -6.690 -7.234 -2.464 1.00 92.06 81 PHE A O 1
ATOM 611 N N . GLU A 1 82 ? -8.409 -8.613 -2.079 1.00 90.75 82 GLU A N 1
ATOM 612 C CA . GLU A 1 82 ? -7.882 -9.735 -2.861 1.00 90.75 82 GLU A CA 1
ATOM 613 C C . GLU A 1 82 ? -7.750 -9.370 -4.343 1.00 90.75 82 GLU A C 1
ATOM 615 O O . GLU A 1 82 ? -6.724 -9.646 -4.962 1.00 90.75 82 GLU A O 1
ATOM 620 N N . ALA A 1 83 ? -8.761 -8.701 -4.906 1.00 91.38 83 ALA A N 1
ATOM 621 C CA . ALA A 1 83 ? -8.712 -8.212 -6.279 1.00 91.38 83 ALA A CA 1
ATOM 622 C C . ALA A 1 83 ? -7.556 -7.218 -6.478 1.00 91.38 83 ALA A C 1
ATOM 624 O O . ALA A 1 83 ? -6.804 -7.332 -7.444 1.00 91.38 83 ALA A O 1
ATOM 625 N N . PHE A 1 84 ? -7.374 -6.283 -5.542 1.00 93.25 84 PHE A N 1
ATOM 626 C CA . PHE A 1 84 ? -6.281 -5.317 -5.600 1.00 93.25 84 PHE A CA 1
ATOM 627 C C . PHE A 1 84 ? -4.912 -5.981 -5.411 1.00 93.25 84 PHE A C 1
ATOM 629 O O . PHE A 1 84 ? -3.988 -5.676 -6.155 1.00 93.25 84 PHE A O 1
ATOM 636 N N . ALA A 1 85 ? -4.788 -6.932 -4.483 1.00 90.25 85 ALA A N 1
ATOM 637 C CA . ALA A 1 85 ? -3.569 -7.709 -4.265 1.00 90.25 85 ALA A CA 1
ATOM 638 C C . ALA A 1 85 ? -3.129 -8.446 -5.540 1.00 90.25 85 ALA A C 1
ATOM 640 O O . ALA A 1 85 ? -1.950 -8.432 -5.886 1.00 90.25 85 ALA A O 1
ATOM 641 N N . ASN A 1 86 ? -4.078 -9.039 -6.271 1.00 88.50 86 ASN A N 1
ATOM 642 C CA . ASN A 1 86 ? -3.802 -9.672 -7.561 1.00 88.50 86 ASN A CA 1
ATOM 643 C C . ASN A 1 86 ? -3.359 -8.644 -8.614 1.00 88.50 86 ASN A C 1
ATOM 645 O O . ASN A 1 86 ? -2.394 -8.885 -9.344 1.00 88.50 86 ASN A O 1
ATOM 649 N N . TYR A 1 87 ? -4.026 -7.487 -8.643 1.00 90.56 87 TYR A N 1
ATOM 650 C CA . TYR A 1 87 ? -3.723 -6.382 -9.551 1.00 90.56 87 TYR A CA 1
ATOM 651 C C . TYR A 1 87 ? -2.309 -5.806 -9.364 1.00 90.56 87 TYR A C 1
ATOM 653 O O . TYR A 1 87 ? -1.705 -5.418 -10.357 1.00 90.56 87 TYR A O 1
ATOM 661 N N . LEU A 1 88 ? -1.741 -5.791 -8.147 1.00 91.19 88 LEU A N 1
ATOM 662 C CA . LEU A 1 88 ? -0.409 -5.209 -7.874 1.00 91.19 88 LEU A CA 1
ATOM 663 C C . LEU A 1 88 ? 0.711 -5.769 -8.761 1.00 91.19 88 LEU A C 1
ATOM 665 O O . LEU A 1 88 ? 1.691 -5.094 -9.041 1.00 91.19 88 LEU A O 1
ATOM 669 N N . THR A 1 89 ? 0.572 -7.009 -9.220 1.00 88.56 89 THR A N 1
ATOM 670 C CA . THR A 1 89 ? 1.579 -7.634 -10.090 1.00 88.56 89 THR A CA 1
ATOM 671 C C . THR A 1 89 ? 1.419 -7.284 -11.566 1.00 88.56 89 THR A C 1
ATOM 673 O O . THR A 1 89 ? 2.302 -7.587 -12.363 1.00 88.56 89 THR A O 1
ATOM 676 N N . HIS A 1 90 ? 0.285 -6.688 -11.943 1.00 87.81 90 HIS A N 1
ATOM 677 C CA . HIS A 1 90 ? -0.163 -6.493 -13.324 1.00 87.81 90 HIS A CA 1
ATOM 678 C C . HIS A 1 90 ? -0.097 -7.777 -14.169 1.00 87.81 90 HIS A C 1
ATOM 680 O O . HIS A 1 90 ? 0.107 -7.716 -15.377 1.00 87.81 90 HIS A O 1
ATOM 686 N N . SER A 1 91 ? -0.227 -8.951 -13.546 1.00 84.25 91 SER A N 1
ATOM 687 C CA . SER A 1 91 ? -0.080 -10.242 -14.231 1.00 84.25 91 SER A CA 1
ATOM 688 C C . SER A 1 91 ? -1.288 -10.646 -15.073 1.00 84.25 91 SER A C 1
ATOM 690 O O . SER A 1 91 ? -1.206 -11.612 -15.831 1.00 84.25 91 SER A O 1
ATOM 692 N N . ASP A 1 92 ? -2.407 -9.933 -14.961 1.00 84.88 92 ASP A N 1
ATOM 693 C CA . ASP A 1 92 ? -3.585 -10.218 -15.764 1.00 84.88 92 ASP A CA 1
ATOM 694 C C . ASP A 1 92 ? -3.456 -9.670 -17.204 1.00 84.88 92 ASP A C 1
ATOM 696 O O . ASP A 1 92 ? -2.819 -8.636 -17.438 1.00 84.88 92 ASP A O 1
ATOM 700 N N . PRO A 1 93 ? -4.083 -10.332 -18.196 1.00 82.88 93 PRO A N 1
ATOM 701 C CA . PRO A 1 93 ? -3.981 -9.925 -19.597 1.00 82.88 93 PRO A CA 1
ATOM 702 C C . PRO A 1 93 ? -4.501 -8.514 -19.891 1.00 82.88 93 PRO A C 1
ATOM 704 O O . PRO A 1 93 ? -4.060 -7.895 -20.857 1.00 82.88 93 PRO A O 1
ATOM 707 N N . VAL A 1 94 ? -5.438 -7.997 -19.088 1.00 85.81 94 VAL A N 1
ATOM 708 C CA . VAL A 1 94 ? -6.041 -6.676 -19.312 1.00 85.81 94 VAL A CA 1
ATOM 709 C C . VAL A 1 94 ? -5.038 -5.577 -18.977 1.00 85.81 94 VAL A C 1
ATOM 711 O O . VAL A 1 94 ? -4.904 -4.617 -19.735 1.00 85.81 94 VAL A O 1
ATOM 714 N N . GLU A 1 95 ? -4.299 -5.713 -17.878 1.00 85.25 95 GLU A N 1
ATOM 715 C CA . GLU A 1 95 ? -3.248 -4.765 -17.508 1.00 85.25 95 GLU A CA 1
ATOM 716 C C . GLU A 1 95 ? -2.012 -4.882 -18.410 1.00 85.25 95 GLU A C 1
ATOM 718 O O . GLU A 1 95 ? -1.420 -3.861 -18.771 1.00 85.25 95 GLU A O 1
ATOM 723 N N . GLN A 1 96 ? -1.685 -6.091 -18.876 1.00 82.25 96 GLN A N 1
ATOM 724 C CA . GLN A 1 96 ? -0.647 -6.291 -19.893 1.00 82.25 96 GLN A CA 1
ATOM 725 C C . GLN A 1 96 ? -1.015 -5.638 -21.234 1.00 82.25 96 GLN A C 1
ATOM 727 O O . GLN A 1 96 ? -0.179 -4.974 -21.843 1.00 82.25 96 GLN A O 1
ATOM 732 N N . ALA A 1 9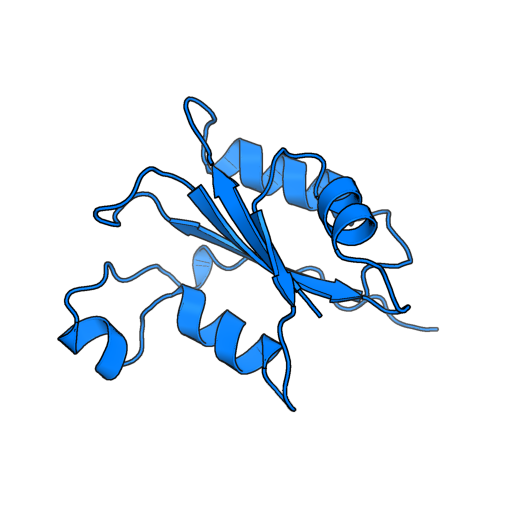7 ? -2.280 -5.723 -21.663 1.00 84.69 97 ALA A N 1
ATOM 733 C CA . ALA A 1 97 ? -2.757 -5.044 -22.871 1.00 84.69 97 ALA A CA 1
ATOM 734 C C . ALA A 1 97 ? -2.673 -3.506 -22.778 1.00 84.69 97 ALA A C 1
ATOM 736 O O . ALA A 1 97 ? -2.602 -2.830 -23.802 1.00 84.69 97 ALA A O 1
ATOM 737 N N . LYS A 1 98 ? -2.639 -2.947 -21.561 1.00 84.38 98 LYS A N 1
ATOM 738 C CA . LYS A 1 98 ? -2.409 -1.513 -21.303 1.00 84.38 98 LYS A CA 1
ATOM 739 C C . LYS A 1 98 ? -0.921 -1.139 -21.252 1.00 84.38 98 LYS A C 1
ATOM 741 O O . LYS A 1 98 ? -0.603 0.013 -20.971 1.00 84.38 98 LYS A O 1
ATOM 746 N N . GLY A 1 99 ? -0.018 -2.092 -21.490 1.00 80.94 99 GLY A N 1
ATOM 747 C CA . GLY A 1 99 ? 1.429 -1.877 -21.483 1.00 80.94 99 GLY A CA 1
ATOM 748 C C . GLY A 1 99 ? 2.031 -1.696 -20.088 1.00 80.94 99 GLY A C 1
ATOM 749 O O . GLY A 1 99 ? 3.087 -1.080 -19.962 1.00 80.94 99 GLY A O 1
ATOM 750 N N . LYS A 1 100 ? 1.372 -2.186 -19.029 1.00 84.50 100 LYS A N 1
ATOM 751 C CA . LYS A 1 100 ? 1.899 -2.061 -17.665 1.00 84.50 100 LYS A CA 1
ATOM 752 C C . LYS A 1 100 ? 3.052 -3.024 -17.403 1.00 84.50 100 LYS A C 1
ATOM 754 O O . LYS A 1 100 ? 3.022 -4.181 -17.819 1.00 84.50 100 LYS A O 1
ATOM 759 N N . ALA A 1 101 ? 4.041 -2.556 -16.644 1.00 84.94 101 ALA A N 1
ATOM 760 C CA . ALA A 1 101 ? 5.161 -3.386 -16.229 1.00 84.94 101 ALA A CA 1
ATOM 761 C C . ALA A 1 101 ? 4.674 -4.556 -15.359 1.00 84.94 101 ALA A C 1
ATOM 763 O O . ALA A 1 101 ? 3.908 -4.364 -14.415 1.00 84.94 101 ALA A O 1
ATOM 764 N N . LEU A 1 102 ? 5.135 -5.765 -15.686 1.00 85.88 102 LEU A N 1
ATOM 765 C CA . LEU A 1 102 ? 4.822 -6.992 -14.957 1.00 85.88 102 LEU A CA 1
ATOM 766 C C . LEU A 1 102 ? 5.719 -7.126 -13.727 1.00 85.88 102 LEU A C 1
ATOM 768 O O . LEU A 1 102 ? 6.937 -7.217 -13.889 1.00 85.88 102 LEU A O 1
ATOM 772 N N . TYR A 1 103 ? 5.150 -7.226 -12.528 1.00 85.19 103 TYR A N 1
ATOM 773 C CA . TYR A 1 103 ? 5.882 -7.472 -11.280 1.00 85.19 103 TYR A CA 1
ATOM 774 C C . TYR A 1 103 ? 5.759 -8.921 -10.820 1.00 85.19 103 TYR A C 1
ATOM 776 O O . TYR A 1 103 ? 4.722 -9.560 -10.979 1.00 85.19 103 TYR A O 1
ATOM 784 N N . ASP A 1 104 ? 6.846 -9.446 -10.257 1.00 75.50 104 ASP A N 1
ATOM 785 C CA . ASP A 1 104 ? 6.864 -10.802 -9.721 1.00 75.50 104 ASP A CA 1
ATOM 786 C C . ASP A 1 104 ? 6.012 -10.880 -8.444 1.00 75.50 104 ASP A C 1
ATOM 788 O O . ASP A 1 104 ? 6.050 -9.994 -7.587 1.00 75.50 104 ASP A O 1
ATOM 792 N N . ARG A 1 105 ? 5.274 -11.983 -8.301 1.00 72.31 105 ARG A N 1
ATOM 793 C CA . ARG A 1 105 ? 4.556 -12.343 -7.077 1.00 72.31 105 ARG A CA 1
ATOM 794 C C . ARG A 1 105 ? 5.489 -12.541 -5.888 1.00 72.31 105 ARG A C 1
ATOM 796 O O . ARG A 1 105 ? 5.038 -12.361 -4.764 1.00 72.31 105 ARG A O 1
ATOM 803 N N . SER A 1 106 ? 6.764 -12.867 -6.106 1.00 62.66 106 SER A N 1
ATOM 804 C CA . SER A 1 106 ? 7.761 -12.912 -5.026 1.00 62.66 106 SER A CA 1
ATOM 805 C C . SER A 1 106 ? 7.965 -11.554 -4.338 1.00 62.66 106 SER A C 1
ATOM 807 O O . SER A 1 106 ? 8.314 -11.517 -3.161 1.00 62.66 106 SER A O 1
ATOM 809 N N . GLY A 1 107 ? 7.685 -10.450 -5.041 1.00 61.97 107 GLY A N 1
ATOM 810 C CA . GLY A 1 107 ? 7.711 -9.090 -4.501 1.00 61.97 107 GLY A CA 1
ATOM 811 C C . GLY A 1 107 ? 6.418 -8.666 -3.803 1.00 61.97 107 GLY A C 1
ATOM 812 O O . GLY A 1 107 ? 6.290 -7.501 -3.439 1.00 61.97 107 GLY A O 1
ATOM 813 N N . VAL A 1 108 ? 5.445 -9.573 -3.649 1.00 73.62 108 VAL A N 1
ATOM 814 C CA . VAL A 1 108 ? 4.206 -9.344 -2.899 1.00 73.62 108 VAL A CA 1
ATOM 815 C C . VAL A 1 108 ? 4.448 -9.743 -1.450 1.00 73.62 108 VAL A C 1
ATOM 817 O O . VAL A 1 108 ? 4.562 -10.924 -1.124 1.00 73.62 108 VAL A O 1
ATOM 820 N N . HIS A 1 109 ? 4.490 -8.758 -0.558 1.00 73.31 109 HIS A N 1
ATOM 821 C CA . HIS A 1 109 ? 4.735 -9.005 0.863 1.00 73.31 109 HIS A CA 1
ATOM 822 C C . HIS A 1 109 ? 3.447 -8.852 1.653 1.00 73.31 109 HIS A C 1
ATOM 824 O O . HIS A 1 109 ? 2.816 -7.800 1.584 1.00 73.31 109 HIS A O 1
ATOM 830 N N . ARG A 1 110 ? 3.079 -9.899 2.399 1.00 74.00 110 ARG A N 1
ATOM 831 C CA . ARG A 1 110 ? 1.857 -9.960 3.201 1.00 74.00 110 ARG A CA 1
ATOM 832 C C . ARG A 1 110 ? 2.181 -10.199 4.672 1.00 74.00 110 ARG A C 1
ATOM 834 O O . ARG A 1 110 ? 3.071 -11.001 4.960 1.00 74.00 110 ARG A O 1
ATOM 841 N N . LEU A 1 111 ? 1.461 -9.559 5.595 1.00 68.31 111 LEU A N 1
ATOM 842 C CA . LEU A 1 111 ? 1.456 -10.044 6.982 1.00 68.31 111 LEU A CA 1
ATOM 843 C C . LEU A 1 111 ? 0.704 -11.369 7.035 1.00 68.31 111 LEU A C 1
ATOM 845 O O . LEU A 1 111 ? -0.316 -11.546 6.369 1.00 68.31 111 LEU A O 1
ATOM 849 N N . ALA A 1 112 ? 1.192 -12.309 7.842 1.00 58.56 112 ALA A N 1
ATOM 850 C CA . ALA A 1 112 ? 0.347 -13.428 8.224 1.00 58.56 112 ALA A CA 1
ATOM 851 C C . ALA A 1 112 ? -0.894 -12.850 8.929 1.00 58.56 112 ALA A C 1
ATOM 853 O O . ALA A 1 112 ? -0.740 -11.925 9.731 1.00 58.56 112 ALA A O 1
ATOM 854 N N . PRO A 1 113 ? -2.113 -13.338 8.639 1.00 53.62 113 PRO A N 1
ATOM 855 C CA . PRO A 1 113 ? -3.287 -12.885 9.366 1.00 53.62 113 PRO A CA 1
ATOM 856 C C . PRO A 1 113 ? -3.033 -13.088 10.857 1.00 53.62 113 PRO A C 1
ATOM 858 O O . PRO A 1 113 ? -2.662 -14.187 11.273 1.00 53.62 113 PRO A O 1
ATOM 861 N N . ALA A 1 114 ? -3.211 -12.032 11.652 1.00 51.34 114 ALA A N 1
ATOM 862 C CA . ALA A 1 114 ? -3.158 -12.161 13.099 1.00 51.34 114 ALA A CA 1
ATOM 863 C C . ALA A 1 114 ? -4.190 -13.225 13.495 1.00 51.34 114 ALA A C 1
ATOM 865 O O . ALA A 1 114 ? -5.387 -13.052 13.247 1.00 51.34 114 ALA A O 1
ATOM 866 N N . HIS A 1 115 ? -3.733 -14.356 14.040 1.00 40.41 115 HIS A N 1
ATOM 867 C CA . HIS A 1 115 ? -4.633 -15.333 14.633 1.00 40.41 115 HIS A CA 1
ATOM 868 C C . HIS A 1 115 ? -5.389 -14.615 15.751 1.00 40.41 115 HIS A C 1
ATOM 870 O O . HIS A 1 115 ? -4.821 -14.295 16.792 1.00 40.41 115 HIS A O 1
ATOM 876 N N . LEU A 1 116 ? -6.661 -14.310 15.500 1.00 40.81 116 LEU A N 1
ATOM 877 C CA . LEU A 1 116 ? -7.607 -13.934 16.538 1.00 40.81 116 LEU A CA 1
ATOM 878 C C . LEU A 1 116 ? -7.852 -15.206 17.360 1.00 40.81 116 LEU A C 1
ATOM 880 O O . LEU A 1 116 ? -8.717 -16.008 17.009 1.00 40.81 116 LEU A O 1
ATOM 884 N N . GLY A 1 117 ? -6.982 -15.441 18.343 1.00 33.84 117 GLY A N 1
ATOM 885 C CA . GLY A 1 117 ? -7.179 -16.426 19.405 1.00 33.84 117 GLY A CA 1
ATOM 886 C C . GLY A 1 117 ? -8.134 -15.910 20.468 1.00 33.84 117 GLY A C 1
ATOM 887 O O . GLY A 1 117 ? -8.208 -14.671 20.639 1.00 33.84 117 GLY A O 1
#

Radius of gyration: 13.79 Å; chains: 1; bounding box: 32×27×42 Å